Protein AF-A0A2R6F1F5-F1 (afdb_monomer)

Solvent-accessible surface area (backbone atoms only — not comparable to full-atom values): 4131 Å² total; per-residue (Å²): 110,69,59,55,53,30,39,50,52,22,32,54,74,32,39,90,36,31,38,48,54,12,43,55,78,22,18,89,58,31,40,31,74,33,37,63,48,22,58,70,73,46,60,64,78,60,33,70,35,34,50,85,76,56,52,73,69,54,50,54,53,51,47,51,45,34,57,76,48,5,58,46,79,66,85,81,128

Mean predicted aligned error: 3.12 Å

pLDDT: mean 93.74, std 10.68, range [47.81, 98.62]

Radius of gyration: 10.99 Å; Cα contacts (8 Å, |Δi|>4): 107; chains: 1; bounding box: 28×24×26 Å

Structure (mmCIF, N/CA/C/O backbone):
data_AF-A0A2R6F1F5-F1
#
_entry.id   AF-A0A2R6F1F5-F1
#
loop_
_atom_site.group_PDB
_atom_site.id
_atom_site.type_symbol
_atom_site.label_atom_id
_atom_site.label_alt_id
_atom_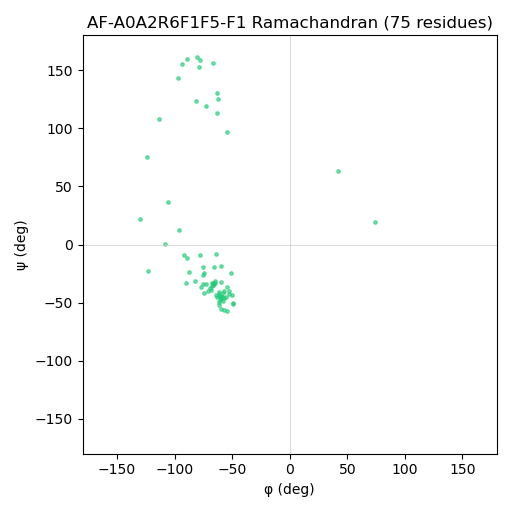site.label_comp_id
_atom_site.label_asym_id
_atom_site.label_entity_id
_atom_site.label_seq_id
_atom_site.pdbx_PDB_ins_code
_atom_site.Cartn_x
_atom_site.Cartn_y
_atom_site.Cartn_z
_atom_site.occupancy
_atom_site.B_iso_or_equiv
_atom_site.auth_seq_id
_atom_site.auth_comp_id
_atom_site.auth_asym_id
_atom_site.auth_atom_id
_atom_site.pdbx_PDB_model_num
ATOM 1 N N . ASP A 1 1 ? 11.011 -9.449 -0.162 1.00 70.88 1 ASP A N 1
ATOM 2 C CA . ASP A 1 1 ? 11.357 -8.611 1.004 1.00 70.88 1 ASP A CA 1
ATOM 3 C C . ASP A 1 1 ? 11.680 -7.166 0.652 1.00 70.88 1 ASP A C 1
ATOM 5 O O . ASP A 1 1 ? 11.176 -6.289 1.339 1.00 70.88 1 ASP A O 1
ATOM 9 N N . GLU A 1 2 ? 12.435 -6.894 -0.417 1.00 89.12 2 GLU A N 1
ATOM 10 C CA . GLU A 1 2 ? 12.803 -5.524 -0.820 1.00 89.12 2 GLU A CA 1
ATOM 11 C C . GLU A 1 2 ? 11.593 -4.627 -1.129 1.00 89.12 2 GLU A C 1
ATOM 13 O O . GLU A 1 2 ? 11.375 -3.652 -0.412 1.00 89.12 2 GLU A O 1
ATOM 18 N N . PHE A 1 3 ? 10.704 -5.046 -2.042 1.00 92.62 3 PHE A N 1
ATOM 19 C CA . PHE A 1 3 ? 9.455 -4.317 -2.315 1.00 92.62 3 PHE A CA 1
ATOM 20 C C . PHE A 1 3 ? 8.634 -4.038 -1.049 1.00 92.62 3 PHE A C 1
ATOM 22 O O . PHE A 1 3 ? 8.114 -2.945 -0.868 1.00 92.62 3 PHE A O 1
ATOM 29 N N . PHE A 1 4 ? 8.520 -5.012 -0.138 1.00 94.38 4 PHE A N 1
ATOM 30 C CA . PHE A 1 4 ? 7.764 -4.816 1.101 1.00 94.38 4 PHE A CA 1
ATOM 31 C C . PHE A 1 4 ? 8.364 -3.690 1.954 1.00 94.38 4 PHE A C 1
ATOM 33 O O . PHE A 1 4 ? 7.629 -2.860 2.493 1.00 94.38 4 PHE A O 1
ATOM 40 N N . MET A 1 5 ? 9.693 -3.642 2.060 1.00 95.94 5 MET A N 1
ATOM 41 C CA . MET A 1 5 ? 10.391 -2.593 2.799 1.00 95.94 5 MET A CA 1
ATOM 42 C C . MET A 1 5 ? 10.270 -1.227 2.121 1.00 95.94 5 MET A C 1
ATOM 44 O O . MET A 1 5 ? 10.066 -0.229 2.818 1.00 95.94 5 MET A O 1
ATOM 48 N N . ASP A 1 6 ? 10.337 -1.165 0.793 1.00 96.69 6 ASP A N 1
ATOM 49 C CA . ASP A 1 6 ? 10.176 0.084 0.045 1.00 96.69 6 ASP A CA 1
ATOM 50 C C . ASP A 1 6 ? 8.730 0.585 0.072 1.00 96.69 6 ASP A C 1
ATOM 52 O O . ASP A 1 6 ? 8.489 1.762 0.346 1.00 96.69 6 ASP A O 1
ATOM 56 N N . PHE A 1 7 ? 7.750 -0.312 -0.046 1.00 96.94 7 PHE A N 1
ATOM 57 C CA . PHE A 1 7 ? 6.337 -0.010 0.160 1.00 96.94 7 PHE A CA 1
ATOM 58 C C . PHE A 1 7 ? 6.066 0.527 1.571 1.00 96.94 7 PHE A C 1
ATOM 60 O O . PHE A 1 7 ? 5.399 1.553 1.735 1.00 96.94 7 PHE A O 1
ATOM 67 N N . LEU A 1 8 ? 6.628 -0.103 2.610 1.00 97.25 8 LEU A N 1
ATOM 68 C CA . LEU A 1 8 ? 6.530 0.404 3.980 1.00 97.25 8 LEU A CA 1
ATOM 69 C C . LEU A 1 8 ? 7.169 1.790 4.117 1.00 97.25 8 LEU A C 1
ATOM 71 O O . LEU A 1 8 ? 6.544 2.711 4.651 1.00 97.25 8 LEU A O 1
ATOM 75 N N . ARG A 1 9 ? 8.395 1.973 3.623 1.00 97.69 9 ARG A N 1
ATOM 76 C CA . ARG A 1 9 ? 9.090 3.268 3.649 1.00 97.69 9 ARG A CA 1
ATOM 77 C C . ARG A 1 9 ? 8.254 4.355 2.974 1.00 97.69 9 ARG A C 1
ATOM 79 O O . ARG A 1 9 ? 8.099 5.447 3.533 1.00 97.69 9 ARG A O 1
ATOM 86 N N . ALA A 1 10 ? 7.688 4.050 1.812 1.00 97.81 10 ALA A N 1
ATOM 87 C CA . ALA A 1 10 ? 6.838 4.935 1.033 1.00 97.81 10 ALA A CA 1
ATOM 88 C C . ALA A 1 10 ? 5.631 5.413 1.859 1.00 97.81 10 ALA A C 1
ATOM 90 O O . ALA A 1 10 ? 5.487 6.611 2.131 1.00 97.81 10 ALA A O 1
ATOM 91 N N . VAL A 1 11 ? 4.827 4.489 2.396 1.00 98.00 11 VAL A N 1
ATOM 92 C CA . VAL A 1 11 ? 3.615 4.869 3.140 1.00 98.00 11 VAL A CA 1
ATOM 93 C C . VAL A 1 11 ? 3.924 5.593 4.456 1.00 98.00 11 VAL A C 1
ATOM 95 O O . VAL A 1 11 ? 3.202 6.520 4.843 1.00 98.00 11 VAL A O 1
ATOM 98 N N . PHE A 1 12 ? 5.030 5.253 5.127 1.00 98.31 12 PHE A N 1
ATOM 99 C CA . PHE A 1 12 ? 5.463 5.939 6.348 1.00 98.31 12 PHE A CA 1
ATOM 100 C C . PHE A 1 12 ? 6.066 7.328 6.092 1.00 98.31 12 PHE A C 1
ATOM 102 O O . PHE A 1 12 ? 5.949 8.203 6.959 1.00 98.31 12 PHE A O 1
ATOM 109 N N . THR A 1 13 ? 6.597 7.600 4.896 1.00 98.12 13 THR A N 1
ATOM 110 C CA . THR A 1 13 ? 6.999 8.960 4.484 1.00 98.12 13 THR A CA 1
ATOM 111 C C . THR A 1 13 ? 5.800 9.916 4.524 1.00 98.12 13 THR A C 1
ATOM 113 O O . THR A 1 13 ? 5.923 11.080 4.909 1.00 98.12 13 THR A O 1
ATOM 116 N N . GLN A 1 14 ? 4.596 9.400 4.255 1.00 97.69 14 GLN A N 1
ATOM 117 C CA . GLN A 1 14 ? 3.330 10.133 4.317 1.00 97.69 14 GLN A CA 1
ATOM 118 C C . GLN A 1 14 ? 2.470 9.764 5.542 1.00 97.69 14 GLN A C 1
ATOM 120 O O . GLN A 1 14 ? 1.244 9.799 5.471 1.00 97.69 14 GLN A O 1
ATOM 125 N N . ARG A 1 15 ? 3.070 9.496 6.716 1.00 97.31 15 ARG A N 1
ATOM 126 C CA . ARG A 1 15 ? 2.364 8.988 7.924 1.00 97.31 15 ARG A CA 1
ATOM 127 C C . ARG A 1 15 ? 1.105 9.749 8.379 1.00 97.31 15 ARG A C 1
ATOM 129 O O . ARG A 1 15 ? 0.289 9.208 9.121 1.00 97.31 15 ARG A O 1
ATOM 136 N N . ARG A 1 16 ? 0.978 11.037 8.027 1.00 97.75 16 ARG A N 1
ATOM 137 C CA . ARG A 1 16 ? -0.167 11.899 8.397 1.00 97.75 16 ARG A CA 1
ATOM 138 C C . ARG A 1 16 ? -1.307 11.855 7.375 1.00 97.75 16 ARG A C 1
ATOM 140 O O . ARG A 1 16 ? -2.392 12.372 7.653 1.00 97.75 16 ARG A O 1
ATOM 147 N N . LYS A 1 17 ? -1.069 11.279 6.201 1.00 98.38 17 LYS A N 1
ATOM 148 C CA . LYS A 1 17 ? -2.061 11.076 5.149 1.00 98.38 17 LYS A CA 1
ATOM 149 C C . LYS A 1 17 ? -2.751 9.727 5.344 1.00 98.38 17 LYS A C 1
ATOM 151 O O . LYS A 1 17 ? -2.259 8.863 6.067 1.00 98.38 17 LYS A O 1
ATOM 156 N N . THR A 1 18 ? -3.926 9.587 4.740 1.00 98.62 18 THR A N 1
ATOM 157 C CA . THR A 1 18 ? -4.603 8.292 4.637 1.00 98.62 18 THR A CA 1
ATOM 158 C C . THR A 1 18 ? -3.796 7.352 3.743 1.00 98.62 18 THR A C 1
ATOM 160 O O . THR A 1 18 ? -3.040 7.833 2.896 1.00 98.62 18 THR A O 1
ATOM 163 N N . MET A 1 19 ? -3.958 6.037 3.894 1.00 98.50 19 MET A N 1
ATOM 164 C CA . MET A 1 19 ? -3.226 5.053 3.090 1.00 98.50 19 MET A CA 1
ATOM 165 C C . MET A 1 19 ? -3.449 5.254 1.596 1.00 98.50 19 MET A C 1
ATOM 167 O O . MET A 1 19 ? -2.480 5.246 0.849 1.00 98.50 19 MET A O 1
ATOM 171 N N . ARG A 1 20 ? -4.681 5.573 1.177 1.00 98.62 20 ARG A N 1
ATOM 172 C CA . ARG A 1 20 ? -4.992 5.955 -0.211 1.00 98.62 20 ARG A CA 1
ATOM 173 C C . ARG A 1 20 ? -4.050 7.024 -0.761 1.00 98.62 20 ARG A C 1
ATOM 175 O O . ARG A 1 20 ? -3.495 6.883 -1.844 1.00 98.62 20 ARG A O 1
ATOM 182 N N . ASN A 1 21 ? -3.888 8.109 -0.009 1.00 98.56 21 ASN A N 1
ATOM 183 C CA . ASN A 1 21 ? -3.051 9.227 -0.429 1.00 98.56 21 ASN A CA 1
ATOM 184 C C . ASN A 1 21 ? -1.567 8.903 -0.287 1.00 98.56 21 ASN A C 1
ATOM 186 O O . ASN A 1 21 ? -0.766 9.380 -1.079 1.00 98.56 21 ASN A O 1
ATOM 190 N N . ALA A 1 22 ? -1.193 8.122 0.725 1.00 98.50 22 ALA A N 1
ATOM 191 C CA . ALA A 1 22 ? 0.181 7.688 0.899 1.00 98.50 22 ALA A CA 1
ATOM 192 C C . ALA A 1 22 ? 0.637 6.858 -0.311 1.00 98.50 22 ALA A C 1
ATOM 194 O O . ALA A 1 22 ? 1.619 7.239 -0.934 1.00 98.50 22 ALA A O 1
ATOM 195 N N . ILE A 1 23 ? -0.126 5.829 -0.699 1.00 98.25 23 ILE A N 1
ATOM 196 C CA . ILE A 1 23 ? 0.145 4.959 -1.858 1.00 98.25 23 ILE A CA 1
ATOM 197 C C . ILE A 1 23 ? 0.322 5.794 -3.134 1.00 98.25 23 ILE A C 1
ATOM 199 O O . ILE A 1 23 ? 1.401 5.796 -3.718 1.00 98.25 23 ILE A O 1
ATOM 203 N N . ARG 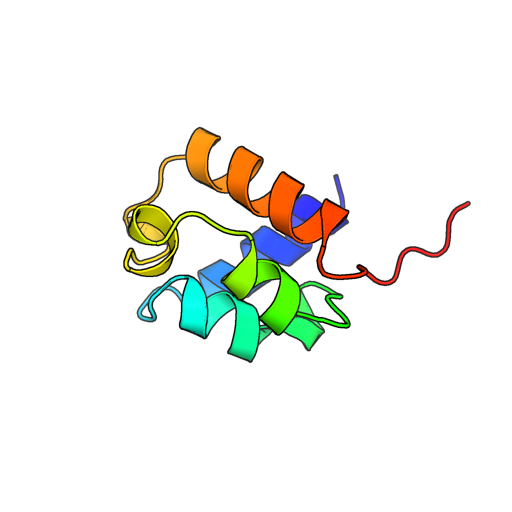A 1 24 ? -0.680 6.604 -3.501 1.00 98.31 24 ARG A N 1
ATOM 204 C CA . ARG A 1 24 ? -0.630 7.452 -4.708 1.00 98.31 24 ARG A CA 1
ATOM 205 C C . ARG A 1 24 ? 0.559 8.407 -4.735 1.00 98.31 24 ARG A C 1
ATOM 207 O O . ARG A 1 24 ? 1.246 8.525 -5.741 1.00 98.31 24 ARG A O 1
ATOM 214 N N . ASN A 1 25 ? 0.824 9.088 -3.621 1.00 98.38 25 ASN A N 1
ATOM 215 C CA . ASN A 1 25 ? 1.847 10.136 -3.578 1.00 98.38 25 ASN A CA 1
ATOM 216 C C . ASN A 1 25 ? 3.276 9.586 -3.490 1.00 98.38 25 ASN A C 1
ATOM 218 O O . ASN A 1 25 ? 4.226 10.366 -3.553 1.00 98.38 25 ASN A O 1
ATOM 222 N N . THR A 1 26 ? 3.442 8.280 -3.273 1.00 97.94 26 THR A N 1
ATOM 223 C CA . THR A 1 26 ? 4.752 7.656 -3.034 1.00 97.94 26 THR A CA 1
ATOM 224 C C . THR A 1 26 ? 5.006 6.439 -3.922 1.00 97.94 26 THR A C 1
ATOM 226 O O . THR A 1 26 ? 5.881 5.631 -3.621 1.00 97.94 26 THR A O 1
ATOM 229 N N . ALA A 1 27 ? 4.305 6.348 -5.056 1.00 96.31 27 ALA A N 1
ATOM 230 C CA . ALA A 1 27 ? 4.512 5.326 -6.081 1.00 96.31 27 ALA A CA 1
ATOM 231 C C . ALA A 1 27 ? 5.999 5.198 -6.471 1.00 96.31 27 ALA A C 1
ATOM 233 O O . ALA A 1 27 ? 6.592 4.147 -6.277 1.00 96.31 27 ALA A O 1
ATOM 234 N N . HIS A 1 28 ? 6.652 6.322 -6.787 1.00 94.88 28 HIS A N 1
ATOM 235 C CA . HIS A 1 28 ? 8.095 6.410 -7.072 1.00 94.88 28 HIS A CA 1
ATOM 236 C C . HIS A 1 28 ? 9.038 5.962 -5.934 1.00 94.88 28 HIS A C 1
ATOM 238 O O . HIS A 1 28 ? 10.216 5.740 -6.179 1.00 94.88 28 HIS A O 1
ATOM 244 N N . ILE A 1 29 ? 8.567 5.885 -4.682 1.00 95.56 29 ILE A N 1
ATOM 245 C CA . ILE A 1 29 ? 9.358 5.366 -3.546 1.00 95.56 29 ILE A CA 1
ATOM 246 C C . ILE A 1 29 ? 9.148 3.859 -3.391 1.00 95.56 29 ILE A C 1
ATOM 248 O O . ILE A 1 29 ? 10.049 3.159 -2.950 1.00 95.56 29 ILE A O 1
ATOM 252 N N . SER A 1 30 ? 7.943 3.383 -3.705 1.00 94.50 30 SER A N 1
ATOM 253 C CA . SER A 1 30 ? 7.540 1.980 -3.567 1.00 94.50 30 SER A CA 1
ATOM 254 C C . SER A 1 30 ? 7.764 1.145 -4.828 1.00 94.50 30 SER A C 1
ATOM 256 O O . SER A 1 30 ? 7.612 -0.070 -4.757 1.00 94.50 30 SER A O 1
ATOM 258 N N . GLY A 1 31 ? 8.109 1.781 -5.952 1.00 94.50 31 GLY A N 1
ATOM 259 C CA . GLY A 1 31 ? 8.287 1.134 -7.252 1.00 94.50 31 GLY A CA 1
ATOM 260 C C . GLY A 1 31 ? 6.976 0.721 -7.923 1.00 94.50 31 GLY A C 1
ATOM 261 O O . GLY A 1 31 ? 6.999 -0.171 -8.752 1.00 94.50 31 GLY A O 1
ATOM 262 N N . LEU A 1 32 ? 5.836 1.302 -7.525 1.00 96.19 32 LEU A N 1
ATOM 263 C CA . LEU A 1 32 ? 4.531 1.003 -8.129 1.00 96.19 32 LEU A CA 1
ATOM 264 C C . LEU A 1 32 ? 4.345 1.790 -9.428 1.00 96.19 32 LEU A C 1
ATOM 266 O O . LEU A 1 32 ? 4.340 3.024 -9.376 1.00 96.19 32 LEU A O 1
ATOM 270 N N . ASP A 1 33 ? 4.080 1.095 -10.530 1.00 95.88 33 ASP A N 1
ATOM 271 C CA . ASP A 1 33 ? 3.722 1.726 -11.804 1.00 95.88 33 ASP A CA 1
ATOM 272 C C . ASP A 1 33 ? 2.233 2.089 -11.874 1.00 95.88 33 ASP A C 1
ATOM 274 O O . ASP A 1 33 ? 1.871 3.119 -12.450 1.00 95.88 33 ASP A O 1
ATOM 278 N N . ASP A 1 34 ? 1.366 1.314 -11.209 1.00 97.19 34 ASP A N 1
ATOM 279 C CA . ASP A 1 34 ? -0.072 1.601 -11.115 1.00 97.19 34 ASP A CA 1
ATOM 280 C C . ASP A 1 34 ? -0.566 1.684 -9.654 1.00 97.19 34 ASP A C 1
ATOM 282 O O . ASP A 1 34 ? -1.238 0.786 -9.132 1.00 97.19 34 ASP A O 1
ATOM 286 N N . PRO A 1 35 ? -0.278 2.785 -8.934 1.00 97.44 35 PRO A N 1
ATOM 287 C CA . PRO A 1 35 ? -0.778 2.976 -7.574 1.00 97.44 35 PRO A CA 1
ATOM 288 C C . PRO A 1 35 ? -2.310 3.116 -7.499 1.00 97.44 35 PRO A C 1
ATOM 290 O O . PRO A 1 35 ? -2.881 2.957 -6.415 1.00 97.44 35 PRO A O 1
ATOM 293 N N . ASP A 1 36 ? -2.989 3.445 -8.602 1.00 98.25 36 ASP A N 1
ATOM 294 C CA . ASP A 1 36 ? -4.444 3.583 -8.630 1.00 98.25 36 ASP A CA 1
ATOM 295 C C . ASP A 1 36 ? -5.141 2.220 -8.660 1.00 98.25 36 ASP A C 1
ATOM 297 O O . ASP A 1 36 ? -6.138 2.048 -7.949 1.00 98.25 36 ASP A O 1
ATOM 301 N N . ALA A 1 37 ? -4.580 1.234 -9.365 1.00 98.12 37 ALA A N 1
ATOM 302 C CA . ALA A 1 37 ? -5.025 -0.156 -9.304 1.00 98.12 37 ALA A CA 1
ATOM 303 C C . ALA A 1 37 ? -4.958 -0.717 -7.874 1.00 98.12 37 ALA A C 1
ATOM 305 O O . ALA A 1 37 ? -5.924 -1.324 -7.402 1.00 98.12 37 ALA A O 1
ATOM 306 N N . VAL A 1 38 ? -3.891 -0.408 -7.126 1.00 98.25 38 VAL A N 1
ATOM 307 C CA . VAL A 1 38 ? -3.767 -0.792 -5.706 1.00 98.25 38 VAL A CA 1
ATOM 308 C C . VAL A 1 38 ? -4.894 -0.198 -4.864 1.00 98.25 38 VAL A C 1
ATOM 310 O O . VAL A 1 38 ? -5.503 -0.884 -4.043 1.00 98.25 38 VAL A O 1
ATOM 313 N N . VAL A 1 39 ? -5.192 1.091 -5.052 1.00 98.31 39 VAL A N 1
ATOM 314 C CA . VAL A 1 39 ? -6.269 1.775 -4.322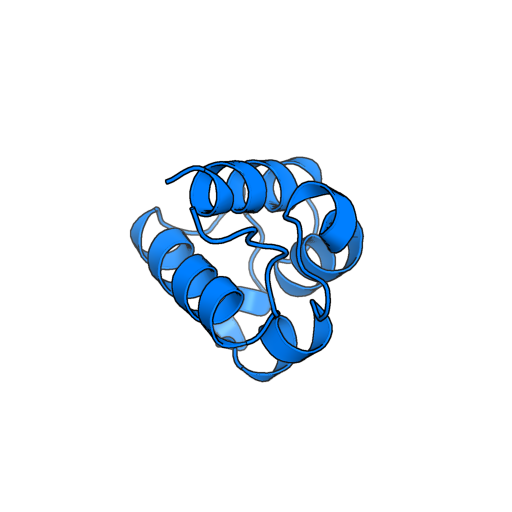 1.00 98.31 39 VAL A CA 1
ATOM 315 C C . VAL A 1 39 ? -7.644 1.226 -4.702 1.00 98.31 39 VAL A C 1
ATOM 317 O O . VAL A 1 39 ? -8.526 1.201 -3.849 1.00 98.31 39 VAL A O 1
ATOM 320 N N . ALA A 1 40 ? -7.846 0.797 -5.946 1.00 98.25 40 ALA A N 1
ATOM 321 C CA . ALA A 1 40 ? -9.105 0.205 -6.387 1.00 98.25 40 ALA A CA 1
ATOM 322 C C . ALA A 1 40 ? -9.325 -1.210 -5.822 1.00 98.25 40 ALA A C 1
ATOM 324 O O . ALA A 1 40 ? -10.464 -1.576 -5.535 1.00 98.25 40 ALA A O 1
ATOM 325 N N . ALA A 1 41 ? -8.255 -1.992 -5.651 1.00 98.12 41 ALA A N 1
ATOM 326 C CA . ALA A 1 41 ? -8.319 -3.369 -5.163 1.00 98.12 41 ALA A CA 1
ATOM 327 C C . ALA A 1 41 ? -8.291 -3.495 -3.627 1.00 98.12 41 ALA A C 1
ATOM 329 O O . ALA A 1 41 ? -8.732 -4.506 -3.076 1.00 98.12 41 ALA A O 1
ATOM 330 N N . ALA A 1 42 ? -7.757 -2.498 -2.920 1.00 97.81 42 ALA A N 1
ATOM 331 C CA . ALA A 1 42 ? -7.623 -2.535 -1.469 1.00 97.81 42 ALA A CA 1
ATOM 332 C C . ALA A 1 42 ? -8.935 -2.226 -0.722 1.00 97.81 42 ALA A C 1
ATOM 334 O O . ALA A 1 42 ? -9.796 -1.479 -1.179 1.00 97.81 42 ALA A O 1
ATOM 335 N N . ASP A 1 43 ? -9.045 -2.764 0.494 1.00 96.44 43 ASP A N 1
ATOM 336 C CA . ASP A 1 43 ? -10.171 -2.535 1.404 1.00 96.44 43 ASP A CA 1
ATOM 337 C C . ASP A 1 43 ? -10.295 -1.049 1.805 1.00 96.44 43 ASP A C 1
ATOM 339 O O . ASP A 1 43 ? -9.358 -0.451 2.352 1.00 96.44 43 ASP A O 1
ATOM 343 N N . GLU A 1 44 ? -11.476 -0.462 1.582 1.00 96.38 44 GLU A N 1
ATOM 344 C CA . GLU A 1 44 ? -11.797 0.932 1.910 1.00 96.38 44 GLU A CA 1
ATOM 345 C C . GLU A 1 44 ? -11.528 1.273 3.385 1.00 96.38 44 GLU A C 1
ATOM 347 O O . GLU A 1 44 ? -11.044 2.367 3.694 1.00 96.38 44 GLU A O 1
ATOM 352 N N . GLU A 1 45 ? -11.776 0.338 4.309 1.00 94.81 45 GLU A N 1
ATOM 353 C CA . GLU A 1 45 ? -11.546 0.564 5.736 1.00 94.81 45 GLU A CA 1
ATOM 354 C C . GLU A 1 45 ? -10.050 0.756 6.041 1.00 94.81 45 GLU A C 1
ATOM 356 O O . GLU A 1 45 ? -9.673 1.547 6.914 1.00 94.81 45 GLU A O 1
ATOM 361 N N . LEU A 1 46 ? -9.173 0.065 5.305 1.00 95.31 46 LEU A N 1
ATOM 362 C CA . LEU A 1 46 ? -7.724 0.248 5.396 1.00 95.31 46 LEU A CA 1
ATOM 363 C C . LEU A 1 46 ? -7.296 1.555 4.722 1.00 95.31 46 LEU A C 1
ATOM 365 O O . LEU A 1 46 ? -6.472 2.292 5.271 1.00 95.31 46 LEU A O 1
ATOM 369 N N . LEU A 1 47 ? -7.880 1.869 3.564 1.00 97.94 47 LEU A N 1
ATOM 370 C CA . LEU A 1 47 ? -7.546 3.050 2.768 1.00 97.94 47 LEU A CA 1
ATOM 371 C C . LEU A 1 47 ? -7.872 4.370 3.470 1.00 97.94 47 LEU A C 1
ATOM 373 O O . LEU A 1 47 ? -7.143 5.351 3.282 1.00 97.94 47 LEU A O 1
ATOM 377 N N . GLY A 1 48 ? -8.917 4.391 4.301 1.00 97.81 48 GLY A N 1
ATOM 378 C CA . GLY A 1 48 ? -9.296 5.537 5.129 1.00 97.81 48 GLY A CA 1
ATOM 379 C C . GLY A 1 48 ? -8.403 5.762 6.358 1.00 97.81 48 GLY A C 1
ATOM 380 O O . GLY A 1 48 ? -8.368 6.869 6.904 1.00 97.81 48 GLY A O 1
ATOM 381 N N . LYS A 1 49 ? -7.646 4.748 6.798 1.00 98.06 49 LYS A N 1
ATOM 382 C CA . LYS A 1 49 ? -6.752 4.842 7.965 1.00 98.06 49 LYS A CA 1
ATOM 383 C C . LYS A 1 49 ? -5.430 5.515 7.600 1.00 98.06 49 LYS A C 1
ATOM 385 O O . LYS A 1 49 ? -5.057 5.631 6.438 1.00 98.06 49 LYS A 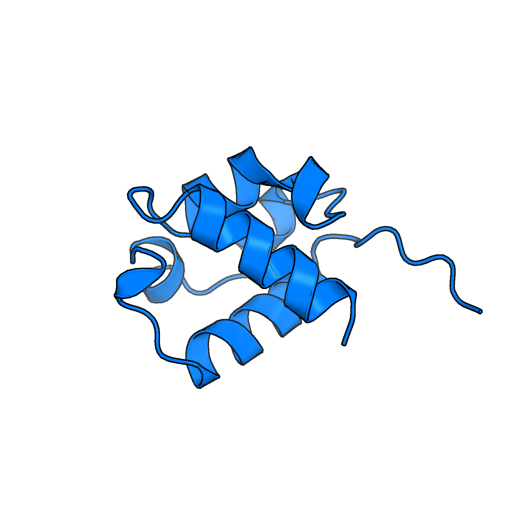O 1
ATOM 390 N N . ARG A 1 50 ? -4.708 5.993 8.616 1.00 98.25 50 ARG A N 1
ATOM 391 C CA . ARG A 1 50 ? -3.322 6.477 8.491 1.00 98.25 50 ARG A CA 1
ATOM 392 C C . ARG A 1 50 ? -2.351 5.342 8.807 1.00 98.25 50 ARG A C 1
ATOM 394 O O . ARG A 1 50 ? -2.697 4.479 9.611 1.00 98.25 50 ARG A O 1
ATOM 401 N N . ALA A 1 51 ? -1.126 5.406 8.280 1.00 96.62 51 ALA A N 1
ATOM 402 C CA . ALA A 1 51 ? -0.090 4.391 8.513 1.00 96.62 51 ALA A CA 1
ATOM 403 C C . ALA A 1 51 ? 0.105 4.070 10.009 1.00 96.62 51 ALA A C 1
ATOM 405 O O . ALA A 1 51 ? 0.124 2.911 10.404 1.00 96.62 51 ALA A O 1
ATOM 406 N N . GLY A 1 52 ? 0.135 5.093 10.871 1.00 95.81 52 GLY A N 1
ATOM 407 C CA . GLY A 1 52 ? 0.292 4.905 12.321 1.00 95.81 52 GLY A CA 1
ATOM 408 C C . GLY A 1 52 ? -0.851 4.160 13.031 1.00 95.81 52 GLY A C 1
ATOM 409 O O . GLY A 1 52 ? -0.702 3.837 14.203 1.00 95.81 52 GLY A O 1
ATOM 410 N N . ASN A 1 53 ? -1.971 3.888 12.353 1.00 97.19 53 ASN A N 1
ATOM 411 C CA . ASN A 1 53 ? -3.148 3.220 12.920 1.00 97.19 53 ASN A CA 1
ATOM 412 C C . ASN A 1 53 ? -3.330 1.779 12.407 1.00 97.19 53 ASN A C 1
ATOM 414 O O . ASN A 1 53 ? -4.315 1.128 12.755 1.00 97.19 53 ASN A O 1
ATOM 418 N N . LEU A 1 54 ? -2.440 1.295 11.537 1.00 96.69 54 LEU A N 1
ATOM 419 C CA . LEU A 1 54 ? -2.514 -0.043 10.952 1.00 96.69 54 LEU A CA 1
ATOM 420 C C . LEU A 1 54 ? -1.627 -1.019 11.718 1.00 96.69 54 LEU A C 1
ATOM 422 O O . LEU A 1 54 ? -0.541 -0.674 12.179 1.00 96.69 54 LEU A O 1
ATOM 426 N N . SER A 1 55 ? -2.096 -2.259 11.845 1.00 96.81 55 SER A N 1
ATOM 427 C CA . SER A 1 55 ? -1.297 -3.337 12.421 1.00 96.81 55 SER A CA 1
ATOM 428 C C . SER A 1 55 ? -0.283 -3.874 11.402 1.00 96.81 55 SER A C 1
ATOM 430 O O . SER A 1 55 ? -0.513 -3.766 10.193 1.00 96.81 55 SER A O 1
ATOM 432 N N . PRO A 1 56 ? 0.797 -4.539 11.849 1.00 95.62 56 P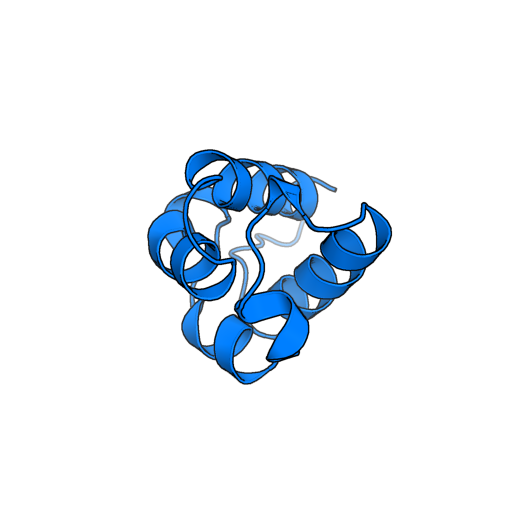RO A N 1
ATOM 433 C CA . PRO A 1 56 ? 1.742 -5.203 10.948 1.00 95.62 56 PRO A CA 1
ATOM 434 C C . PRO A 1 56 ? 1.069 -6.174 9.965 1.00 95.62 56 PRO A C 1
ATOM 436 O O . PRO A 1 56 ? 1.384 -6.183 8.780 1.00 95.62 56 PRO A O 1
ATOM 439 N N . ALA A 1 57 ? 0.072 -6.935 10.429 1.00 96.38 57 ALA A N 1
ATOM 440 C CA . ALA A 1 57 ? -0.685 -7.848 9.574 1.00 96.38 57 ALA A CA 1
ATOM 441 C C . ALA A 1 57 ? -1.503 -7.116 8.495 1.00 96.38 57 ALA A C 1
ATOM 443 O O . ALA A 1 57 ? -1.675 -7.634 7.395 1.00 96.38 57 ALA A O 1
ATOM 444 N N . ALA A 1 58 ? -2.006 -5.913 8.790 1.00 96.81 58 ALA A N 1
ATOM 445 C CA . ALA A 1 58 ? -2.7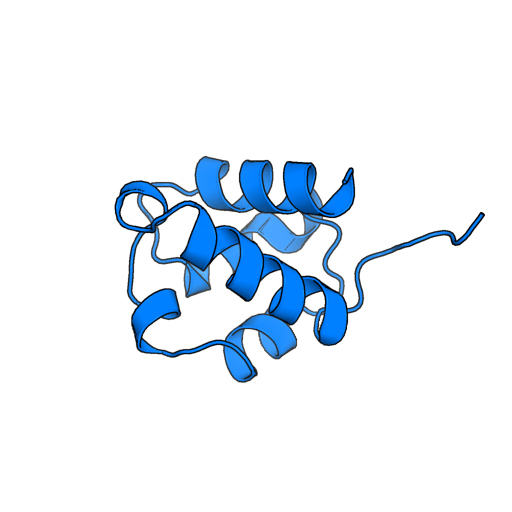01 -5.102 7.798 1.00 96.81 58 ALA A CA 1
ATOM 446 C C . ALA A 1 58 ? -1.739 -4.571 6.725 1.00 96.81 58 ALA A C 1
ATOM 448 O O . ALA A 1 58 ? -2.099 -4.566 5.551 1.00 96.81 58 ALA A O 1
ATOM 449 N N . PHE A 1 59 ? -0.512 -4.198 7.103 1.00 96.69 59 PHE A N 1
ATOM 450 C CA . PHE A 1 59 ? 0.522 -3.835 6.133 1.00 96.69 59 PHE A CA 1
ATOM 451 C C . PHE A 1 59 ? 0.914 -5.004 5.236 1.00 96.69 59 PHE A C 1
ATOM 453 O O . PHE A 1 59 ? 1.008 -4.810 4.032 1.00 96.69 59 PHE A O 1
ATOM 460 N N . ALA A 1 60 ? 1.089 -6.205 5.794 1.00 96.12 60 ALA A N 1
ATOM 461 C CA . ALA A 1 60 ? 1.392 -7.395 5.001 1.00 96.12 60 ALA A CA 1
ATOM 462 C C . ALA A 1 60 ? 0.306 -7.658 3.945 1.00 96.12 60 ALA A C 1
ATOM 464 O O . ALA A 1 60 ? 0.622 -7.792 2.770 1.00 96.12 60 ALA A O 1
ATOM 465 N N . ARG A 1 61 ? -0.977 -7.626 4.340 1.00 96.38 61 ARG A N 1
ATOM 466 C CA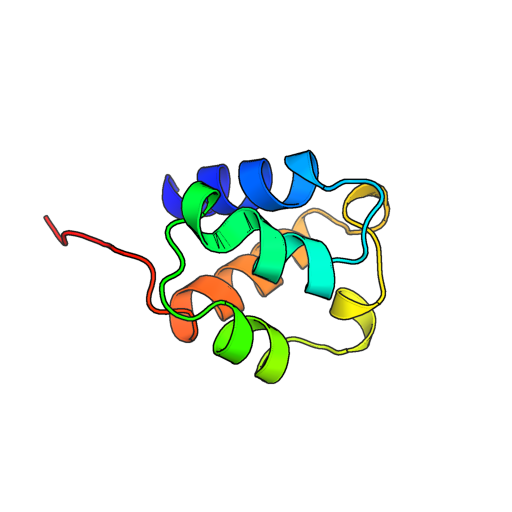 . ARG A 1 61 ? -2.097 -7.785 3.396 1.00 96.38 61 ARG A CA 1
ATOM 467 C C . ARG A 1 61 ? -2.119 -6.701 2.322 1.00 96.38 61 ARG A C 1
ATOM 469 O O . ARG A 1 61 ? -2.310 -7.004 1.153 1.00 96.38 61 ARG A O 1
ATOM 476 N N . LEU A 1 62 ? -1.931 -5.443 2.714 1.00 97.25 62 LEU A N 1
ATOM 477 C CA . LEU A 1 62 ? -1.950 -4.333 1.768 1.00 97.25 62 LEU A CA 1
ATOM 478 C C . LEU A 1 62 ? -0.759 -4.380 0.802 1.00 97.25 62 LEU A C 1
ATOM 480 O O . LEU A 1 62 ? -0.924 -4.062 -0.368 1.00 97.25 62 LEU A O 1
ATOM 484 N N . ALA A 1 63 ? 0.413 -4.809 1.268 1.00 96.81 63 ALA A N 1
ATOM 485 C CA . ALA A 1 63 ? 1.573 -5.022 0.413 1.00 96.81 63 ALA A CA 1
ATOM 486 C C . ALA A 1 63 ? 1.358 -6.181 -0.571 1.00 96.81 63 ALA A C 1
ATOM 488 O O . ALA A 1 63 ? 1.805 -6.079 -1.705 1.00 96.81 63 ALA A O 1
ATOM 489 N N . THR A 1 64 ? 0.639 -7.243 -0.184 1.00 96.50 64 THR A N 1
ATOM 490 C CA . THR A 1 64 ? 0.215 -8.295 -1.124 1.00 96.50 64 THR A CA 1
ATOM 491 C C . THR A 1 64 ? -0.681 -7.728 -2.223 1.00 96.50 64 THR A C 1
ATOM 493 O O . THR A 1 64 ? -0.398 -7.944 -3.393 1.00 96.50 64 THR A O 1
ATOM 496 N N . VAL A 1 65 ? -1.693 -6.926 -1.872 1.00 97.81 65 VAL A N 1
ATOM 497 C CA . VAL A 1 65 ? -2.547 -6.262 -2.876 1.00 97.81 65 VAL A CA 1
ATOM 498 C C . VAL A 1 65 ? -1.719 -5.352 -3.784 1.00 97.81 65 VAL A C 1
ATOM 500 O O . VAL A 1 65 ? -1.880 -5.383 -5.001 1.00 97.81 65 VAL A O 1
ATOM 503 N N . ALA A 1 66 ? -0.807 -4.566 -3.206 1.00 97.25 66 ALA A N 1
ATOM 504 C CA . ALA A 1 66 ? 0.065 -3.677 -3.964 1.00 97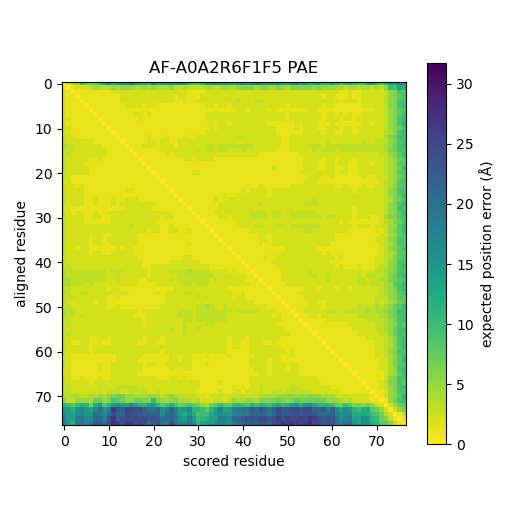.25 66 ALA A CA 1
ATOM 505 C C . ALA A 1 66 ? 0.963 -4.446 -4.942 1.00 97.25 66 ALA A C 1
ATOM 507 O O . ALA A 1 66 ? 1.112 -4.032 -6.085 1.00 97.25 66 ALA A O 1
ATOM 508 N N . TRP A 1 67 ? 1.492 -5.591 -4.510 1.00 96.06 67 TRP A N 1
ATOM 509 C CA . TRP A 1 67 ? 2.287 -6.487 -5.341 1.00 96.06 67 TRP A CA 1
ATOM 510 C C . TRP A 1 67 ? 1.487 -7.074 -6.511 1.00 96.06 67 TRP A C 1
ATOM 512 O O . TRP A 1 67 ? 1.976 -7.136 -7.631 1.00 96.06 67 TRP A O 1
ATOM 522 N N . GLU A 1 68 ? 0.262 -7.526 -6.249 1.00 96.12 68 GLU A N 1
ATOM 523 C CA . GLU A 1 68 ? -0.568 -8.223 -7.238 1.00 96.12 68 GLU A CA 1
ATOM 524 C C . GLU A 1 68 ? -1.185 -7.290 -8.284 1.00 96.12 68 GLU A C 1
ATOM 526 O O . GLU A 1 68 ? -1.513 -7.740 -9.379 1.00 96.12 68 GLU A O 1
ATOM 531 N N . THR A 1 69 ? -1.387 -6.016 -7.943 1.00 97.31 69 THR A N 1
ATOM 532 C CA . THR A 1 69 ? -2.201 -5.099 -8.760 1.00 97.31 69 THR A CA 1
ATOM 533 C C . THR A 1 69 ? -1.476 -3.847 -9.213 1.00 97.31 69 THR A C 1
ATOM 535 O O . THR A 1 69 ? -1.900 -3.248 -10.192 1.00 97.31 69 THR A O 1
ATOM 538 N N . GLY A 1 70 ? -0.411 -3.441 -8.523 1.00 94.75 70 GLY A N 1
ATOM 539 C CA . GLY A 1 70 ? 0.247 -2.166 -8.783 1.00 94.75 70 GLY A CA 1
ATOM 540 C C . GLY A 1 70 ? 1.463 -2.236 -9.693 1.00 94.75 70 GLY A C 1
ATOM 541 O O . GLY A 1 70 ? 2.206 -1.259 -9.723 1.00 94.75 70 GLY A O 1
ATOM 542 N N . ASP A 1 71 ? 1.651 -3.377 -10.365 1.00 92.06 71 ASP A N 1
ATOM 543 C CA . ASP A 1 71 ? 2.742 -3.668 -11.303 1.00 92.06 71 ASP A CA 1
ATOM 544 C C . ASP A 1 71 ? 4.090 -3.140 -10.790 1.00 92.06 71 ASP A C 1
ATOM 546 O O . ASP A 1 71 ? 4.632 -2.176 -11.324 1.00 92.06 71 ASP A O 1
ATOM 550 N N . PRO A 1 72 ? 4.580 -3.656 -9.646 1.00 87.00 72 PRO A N 1
ATOM 551 C CA . PRO A 1 72 ? 5.835 -3.171 -9.111 1.00 87.00 72 PRO A CA 1
ATOM 552 C C . PRO A 1 72 ? 6.954 -3.481 -10.103 1.00 87.00 72 PRO A C 1
ATOM 554 O O . PRO A 1 72 ? 7.074 -4.640 -10.511 1.00 87.00 72 PRO A O 1
ATOM 557 N N . GLU A 1 73 ? 7.789 -2.490 -10.432 1.00 73.25 73 GLU A N 1
ATOM 558 C CA . GLU A 1 73 ? 9.008 -2.697 -11.220 1.00 73.25 73 GLU A CA 1
ATOM 559 C C . GLU A 1 73 ? 9.848 -3.778 -10.521 1.00 73.25 73 GLU A C 1
ATOM 561 O O . GLU A 1 73 ? 10.564 -3.541 -9.545 1.00 73.25 73 GLU A O 1
ATOM 566 N N . ARG A 1 74 ? 9.715 -5.019 -10.986 1.00 61.31 74 ARG A N 1
ATOM 567 C CA . ARG A 1 74 ? 10.565 -6.132 -10.599 1.00 61.31 74 ARG A CA 1
ATOM 568 C C . ARG A 1 74 ? 11.323 -6.500 -11.851 1.00 61.31 74 ARG A C 1
ATOM 570 O O . ARG A 1 74 ? 10.742 -7.106 -12.743 1.00 61.31 74 ARG A O 1
ATOM 577 N N . GLU A 1 75 ? 12.614 -6.197 -11.909 1.00 51.19 75 GLU A N 1
ATOM 578 C CA . GLU A 1 75 ? 13.489 -7.064 -12.691 1.00 51.19 75 GLU A CA 1
ATOM 579 C C . GLU A 1 75 ? 13.439 -8.440 -12.006 1.00 51.19 75 GLU A C 1
ATOM 581 O O . GLU A 1 75 ? 13.813 -8.555 -10.833 1.00 51.19 75 GLU A O 1
ATOM 586 N N . PRO A 1 76 ? 12.876 -9.480 -12.647 1.00 49.44 76 PRO A N 1
ATOM 587 C CA . PRO A 1 76 ? 13.039 -10.821 -12.129 1.00 49.44 76 PRO A CA 1
ATOM 588 C C . PRO A 1 76 ? 14.492 -11.220 -12.409 1.00 49.44 76 PRO A C 1
ATOM 590 O O . PRO A 1 76 ? 14.898 -11.251 -13.570 1.00 49.44 76 PRO A O 1
ATOM 593 N N . GLU A 1 77 ? 15.272 -11.502 -11.364 1.00 47.81 77 GLU A N 1
ATOM 594 C CA . GLU A 1 77 ? 16.461 -12.348 -11.537 1.00 47.81 77 GLU A CA 1
ATOM 595 C C . GLU A 1 77 ? 16.053 -13.774 -11.931 1.00 47.81 77 GLU A C 1
ATOM 597 O O . GLU A 1 77 ? 15.094 -14.311 -11.320 1.00 47.81 77 GLU A O 1
#

Foldseek 3Di:
DVLLVQLLVQLVVVQVDFSLCSQVVRCVSSQFPASVQLVVQDDPVNRRDGSVPDDPVNSVVSSVSSVVGRPRPDPDD

Sequence (77 aa):
DEFFMDFLRAVFTQRRKTMRNAIRNTAHISGLDDPDAVVAAADEELLGKRAGNLSPAAFARLATVAWETGDPEREPE

Secondary structure (DSSP, 8-state):
-HHHHHHHH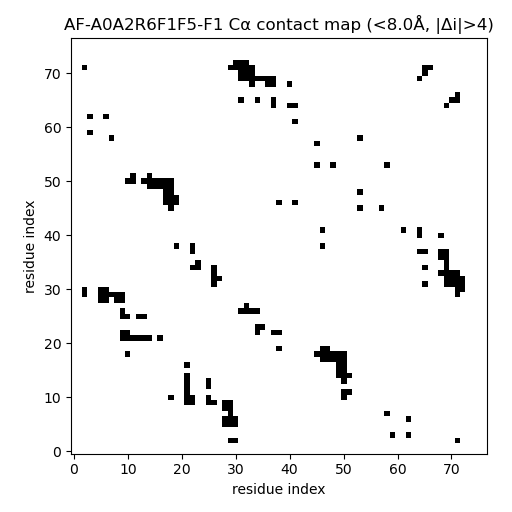HHHHTTTSBHHHHHHHTHHHHTBS-HHHHHHHS-HHHHTSBGGG--HHHHHHHHHHHHHHS-B-----

Nearest PDB structures (foldseek):
  8x4o-assembly1_A  TM=7.910E-01  e=8.623E-01  Pyrococcus horikoshii OT3
  8ee6-assembly1_A  TM=4.932E-01  e=9.424E+00  Homo sapiens